Protein AF-A0A2W1KSC6-F1 (afdb_monomer_lite)

Foldseek 3Di:
DDDDDDDDDDDPDDPPPVVVVVVPDDDDDQVLQVLAPVSDPDPPDDPVNSVCSNPDDDPVVVDDDDDDDDPVDCVVAPDDPVVDDPQQEDEDDPDPCVNPVVVRHDYYDDDDDDDDDDDD

Sequence (120 aa):
MKNNNRVNSTDQKNGFAVDEAARHFFRASATDFKKIPGSPIAYWVSKRVRLIFDKFPPVGGISNIRAGMATGDNDRHVRIWHEVNTENLKLNAHSTADVWGNGKNKWVLFNKGGDIRKLY

Secondary structure (DSSP, 8-state):
--------------SSSHHHHHTTPPP--HHHHTTSTT----TT--HHHHHHHHHS--HHHHS--------S-HHHH---GGGS-GGGEESS-SSHHHHHTTS---EE------S-----

pLDDT: mean 75.99, std 16.44, range [32.66, 91.94]

Organism: Acidithiobacillus ferrooxidans (NCBI:txid920)

Radius of gyration: 32.51 Å; chains: 1; bounding box: 75×27×100 Å

Structure (mmCIF, N/CA/C/O backbone):
data_AF-A0A2W1KSC6-F1
#
_entry.id   AF-A0A2W1KSC6-F1
#
loop_
_atom_site.group_PDB
_atom_site.id
_atom_site.type_symbol
_atom_site.label_atom_id
_atom_site.label_alt_id
_atom_site.label_comp_id
_atom_site.label_asym_id
_atom_site.label_entity_id
_atom_site.label_seq_id
_atom_site.pdbx_PDB_ins_code
_atom_site.Cartn_x
_atom_site.Cartn_y
_atom_site.Cartn_z
_atom_site.occupancy
_atom_site.B_iso_or_equiv
_atom_site.auth_seq_id
_atom_site.auth_comp_id
_atom_site.auth_asym_id
_atom_site.auth_atom_id
_atom_site.pdbx_PDB_model_num
ATOM 1 N N . MET A 1 1 ? 52.960 9.157 -70.003 1.00 44.25 1 MET A N 1
ATOM 2 C CA . MET A 1 1 ? 51.971 10.199 -70.360 1.00 44.25 1 MET A CA 1
ATOM 3 C C . MET A 1 1 ? 50.867 9.590 -71.214 1.00 44.25 1 MET A C 1
ATOM 5 O O . MET A 1 1 ? 51.150 9.232 -72.348 1.00 44.25 1 MET A O 1
ATOM 9 N N . LYS A 1 2 ? 49.647 9.466 -70.675 1.00 34.16 2 LYS A N 1
ATOM 10 C CA . LYS A 1 2 ? 48.372 9.925 -71.269 1.00 34.16 2 LYS A CA 1
ATOM 11 C C . LYS A 1 2 ? 47.210 9.412 -70.406 1.00 34.16 2 LYS A C 1
ATOM 13 O O . LYS A 1 2 ? 46.993 8.215 -70.281 1.00 34.16 2 LYS A O 1
ATOM 18 N N . ASN A 1 3 ? 46.543 10.383 -69.784 1.00 35.78 3 ASN A N 1
ATOM 19 C CA . ASN A 1 3 ? 45.270 10.296 -69.073 1.00 35.78 3 ASN A CA 1
ATOM 20 C C . ASN A 1 3 ? 44.180 9.667 -69.943 1.00 35.78 3 ASN A C 1
ATOM 22 O O . ASN A 1 3 ? 44.105 10.004 -71.125 1.00 35.78 3 ASN A O 1
ATOM 26 N N . ASN A 1 4 ? 43.257 8.917 -69.328 1.00 34.31 4 ASN A N 1
ATOM 27 C CA . ASN A 1 4 ? 41.845 9.037 -69.696 1.00 34.31 4 ASN A CA 1
ATOM 28 C C . ASN A 1 4 ? 40.868 8.539 -68.609 1.00 34.31 4 ASN A C 1
ATOM 30 O O . ASN A 1 4 ? 40.837 7.357 -68.289 1.00 34.31 4 ASN A O 1
ATOM 34 N N . ASN A 1 5 ? 40.024 9.474 -68.158 1.00 37.81 5 ASN A N 1
ATOM 35 C CA . ASN A 1 5 ? 38.605 9.347 -67.798 1.00 37.81 5 ASN A CA 1
ATOM 36 C C . ASN A 1 5 ? 38.146 8.382 -66.688 1.00 37.81 5 ASN A C 1
ATOM 38 O O . ASN A 1 5 ? 38.113 7.171 -66.871 1.00 37.81 5 ASN A O 1
ATOM 42 N N . ARG A 1 6 ? 37.491 8.946 -65.661 1.00 32.66 6 ARG A N 1
ATOM 43 C CA . ARG A 1 6 ? 36.018 9.114 -65.639 1.00 32.66 6 ARG A CA 1
ATOM 44 C C . ARG A 1 6 ? 35.589 9.952 -64.430 1.00 32.66 6 ARG A C 1
ATOM 46 O O . ARG A 1 6 ? 35.846 9.599 -63.286 1.00 32.66 6 ARG A O 1
ATOM 53 N N . VAL A 1 7 ? 34.920 11.067 -64.714 1.00 45.81 7 VAL A N 1
ATOM 54 C CA . VAL A 1 7 ? 34.178 11.861 -63.734 1.00 45.81 7 VAL A CA 1
ATOM 55 C C . VAL A 1 7 ? 32.892 11.093 -63.430 1.00 45.81 7 VAL A C 1
ATOM 57 O O . VAL A 1 7 ? 32.006 11.040 -64.280 1.00 45.81 7 VAL A O 1
ATOM 60 N N . ASN A 1 8 ? 32.782 10.480 -62.252 1.00 36.97 8 ASN A N 1
ATOM 61 C CA . ASN A 1 8 ? 31.508 9.925 -61.795 1.00 36.97 8 ASN A CA 1
ATOM 62 C C . ASN A 1 8 ? 30.733 11.008 -61.040 1.00 36.97 8 ASN A C 1
ATOM 64 O O . ASN A 1 8 ? 30.906 11.235 -59.846 1.00 36.97 8 ASN A O 1
ATOM 68 N N . SER A 1 9 ? 29.898 11.697 -61.814 1.00 44.44 9 SER A N 1
ATOM 69 C CA . SER A 1 9 ? 28.784 12.534 -61.383 1.00 44.44 9 SER A CA 1
ATOM 70 C C . SER A 1 9 ? 27.589 11.641 -61.036 1.00 44.44 9 SER A C 1
ATOM 72 O O . SER A 1 9 ? 26.893 11.202 -61.950 1.00 44.44 9 SER A O 1
ATOM 74 N N . THR A 1 10 ? 27.375 11.351 -59.752 1.00 42.19 10 THR A N 1
ATOM 75 C CA . THR A 1 10 ? 26.136 10.855 -59.090 1.00 42.19 10 THR A CA 1
ATOM 76 C C . THR A 1 10 ? 26.574 10.480 -57.667 1.00 42.19 10 THR A C 1
ATOM 78 O O . THR A 1 10 ? 27.463 9.663 -57.507 1.00 42.19 10 THR A O 1
ATOM 81 N N . ASP A 1 11 ? 26.214 11.171 -56.589 1.00 44.78 11 ASP A N 1
ATOM 82 C CA . ASP A 1 11 ? 24.866 11.296 -56.048 1.00 44.78 11 ASP A CA 1
ATOM 83 C C . ASP A 1 11 ? 24.748 12.560 -55.180 1.00 44.78 11 ASP A C 1
ATOM 85 O O . ASP A 1 11 ? 25.048 12.573 -53.987 1.00 44.78 11 ASP A O 1
ATOM 89 N N . GLN A 1 12 ? 24.249 13.645 -55.768 1.00 48.41 12 GLN A N 1
ATOM 90 C CA . GLN A 1 12 ? 23.532 14.665 -55.007 1.00 48.41 12 GLN A CA 1
ATOM 91 C C . GLN A 1 12 ? 22.047 14.348 -55.115 1.00 48.41 12 GLN A C 1
ATOM 93 O O . GLN A 1 12 ? 21.402 14.808 -56.052 1.00 48.41 12 GLN A O 1
ATOM 98 N N . LYS A 1 13 ? 21.530 13.519 -54.204 1.00 49.56 13 LYS A N 1
ATOM 99 C CA . LYS A 1 13 ? 20.103 13.380 -53.849 1.00 49.56 13 LYS A CA 1
ATOM 100 C C . LYS A 1 13 ? 19.980 12.215 -52.874 1.00 49.56 13 LYS A C 1
ATOM 102 O O . LYS A 1 13 ? 19.871 11.089 -53.319 1.00 49.56 13 LYS A O 1
ATOM 107 N N . ASN A 1 14 ? 20.049 12.480 -51.566 1.00 44.47 14 ASN A N 1
ATOM 108 C CA . ASN A 1 14 ? 19.407 11.652 -50.524 1.00 44.47 14 ASN A CA 1
ATOM 109 C C . ASN A 1 14 ? 19.450 12.310 -49.126 1.00 44.47 14 ASN A C 1
ATOM 111 O O . ASN A 1 14 ? 19.549 11.635 -48.111 1.00 44.47 14 ASN A O 1
ATOM 115 N N . GLY A 1 15 ? 19.365 13.644 -49.048 1.00 47.16 15 GLY A N 1
ATOM 116 C CA . GLY A 1 15 ? 19.402 14.370 -47.768 1.00 47.16 15 GLY A CA 1
ATOM 117 C C . GLY A 1 15 ? 18.063 14.470 -47.025 1.00 47.16 15 GLY A C 1
ATOM 118 O O . GLY A 1 15 ? 18.062 14.794 -45.849 1.00 47.16 15 GLY A O 1
ATOM 119 N N . PHE A 1 16 ? 16.929 14.194 -47.681 1.00 46.62 16 PHE A N 1
ATOM 120 C CA . PHE A 1 16 ? 15.597 14.508 -47.132 1.00 46.62 16 PHE A CA 1
ATOM 121 C C . PHE A 1 16 ? 14.777 13.291 -46.675 1.00 46.62 16 PHE A C 1
ATOM 123 O O . PHE A 1 16 ? 13.878 13.446 -45.859 1.00 46.62 16 PHE A O 1
ATOM 130 N N . ALA A 1 17 ? 15.088 12.077 -47.144 1.00 49.38 17 ALA A N 1
ATOM 131 C CA . ALA A 1 17 ? 14.334 10.865 -46.790 1.00 49.38 17 ALA A CA 1
ATOM 132 C C . ALA A 1 17 ? 14.849 10.158 -45.518 1.00 49.38 17 ALA A C 1
ATOM 134 O O . ALA A 1 17 ? 14.182 9.282 -44.972 1.00 49.38 17 ALA A O 1
ATOM 135 N N . VAL A 1 18 ? 16.041 10.524 -45.036 1.00 54.16 18 VAL A N 1
ATOM 136 C CA . VAL A 1 18 ? 16.679 9.884 -43.871 1.00 54.16 18 VAL A CA 1
ATOM 137 C C . VAL A 1 18 ? 16.146 10.433 -42.541 1.00 54.16 18 VAL A C 1
ATOM 139 O O . VAL A 1 18 ? 16.182 9.736 -41.529 1.00 54.16 18 VAL A O 1
ATOM 142 N N . ASP A 1 19 ? 15.622 11.661 -42.547 1.00 55.34 19 ASP A N 1
ATOM 143 C CA . ASP A 1 19 ? 15.249 12.408 -41.338 1.00 55.34 19 ASP A CA 1
ATOM 144 C C . ASP A 1 19 ? 13.901 11.972 -40.740 1.00 55.34 19 ASP A C 1
ATOM 146 O O . ASP A 1 19 ? 13.717 11.963 -39.521 1.00 55.34 19 ASP A O 1
ATOM 150 N N . GLU A 1 20 ? 12.953 11.554 -41.579 1.00 56.19 20 GLU A N 1
ATOM 151 C CA . GLU A 1 20 ? 11.629 11.119 -41.122 1.00 56.19 20 GLU A CA 1
ATOM 152 C C . GLU A 1 20 ? 11.661 9.689 -40.568 1.00 56.19 20 GLU A C 1
ATOM 154 O O . GLU A 1 20 ? 11.093 9.407 -39.512 1.00 56.19 20 GLU A O 1
ATOM 159 N N . ALA A 1 21 ? 12.435 8.805 -41.204 1.00 56.47 21 ALA A N 1
ATOM 160 C CA . ALA A 1 21 ? 12.649 7.449 -40.716 1.00 56.47 21 ALA A CA 1
ATOM 161 C C . ALA A 1 21 ? 13.407 7.451 -39.372 1.00 56.47 21 ALA A C 1
ATOM 163 O O . ALA A 1 21 ? 13.048 6.713 -38.452 1.00 56.47 21 ALA A O 1
ATOM 164 N N . ALA A 1 22 ? 14.405 8.333 -39.209 1.00 59.69 22 ALA A N 1
ATOM 165 C CA . ALA A 1 22 ? 15.197 8.464 -37.983 1.00 59.69 22 ALA A CA 1
ATOM 166 C C . ALA A 1 22 ? 14.365 8.813 -36.736 1.00 59.69 22 ALA A C 1
ATOM 168 O O . ALA A 1 22 ? 14.724 8.392 -35.634 1.00 59.69 22 ALA A O 1
ATOM 169 N N . ARG A 1 23 ? 13.232 9.512 -36.890 1.00 59.75 23 ARG A N 1
ATOM 170 C CA . ARG A 1 23 ? 12.333 9.848 -35.769 1.00 59.75 23 ARG A CA 1
ATOM 171 C C . ARG A 1 23 ? 11.665 8.631 -35.127 1.00 59.75 23 ARG A C 1
ATOM 173 O O . ARG A 1 23 ? 11.265 8.716 -33.968 1.00 59.75 23 ARG A 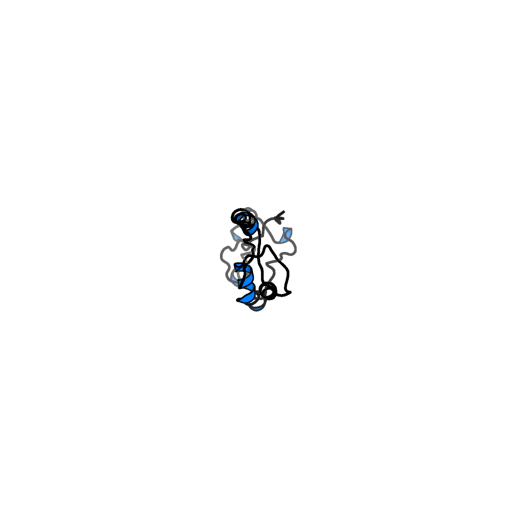O 1
ATOM 180 N N . HIS A 1 24 ? 11.589 7.505 -35.836 1.00 62.44 24 HIS A N 1
ATOM 181 C CA . HIS A 1 24 ? 10.966 6.272 -35.349 1.00 62.44 24 HIS A CA 1
ATOM 182 C C . HIS A 1 24 ? 11.973 5.157 -35.018 1.00 62.44 24 HIS A C 1
ATOM 184 O O . HIS A 1 24 ? 11.573 4.097 -34.534 1.00 62.44 24 HIS A O 1
ATOM 190 N N . PHE A 1 25 ? 13.278 5.383 -35.212 1.00 66.62 25 PHE A N 1
ATOM 191 C CA . PHE A 1 25 ? 14.310 4.404 -34.864 1.00 66.62 25 PHE A CA 1
ATOM 192 C C . PHE A 1 25 ? 14.799 4.574 -33.426 1.00 66.62 25 PHE A C 1
ATOM 194 O 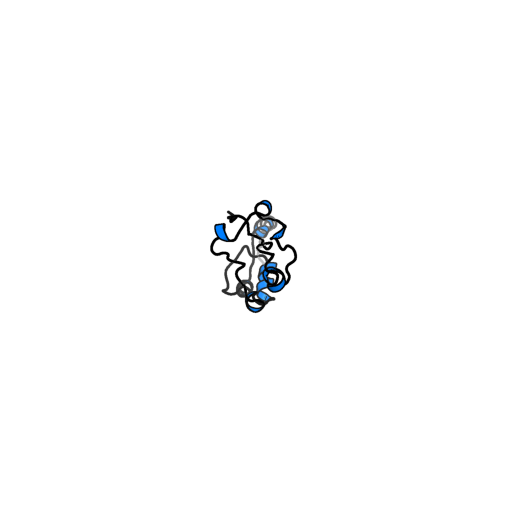O . PHE A 1 25 ? 15.451 5.555 -33.068 1.00 66.62 25 PHE A O 1
ATOM 201 N N . PHE A 1 26 ? 14.564 3.552 -32.603 1.00 68.44 26 PHE A N 1
ATOM 202 C CA . PHE A 1 26 ? 15.138 3.468 -31.265 1.00 68.44 26 PHE A CA 1
ATOM 203 C C . PHE A 1 26 ? 16.399 2.598 -31.279 1.00 68.44 26 PHE A C 1
ATOM 205 O O . PHE A 1 26 ? 16.350 1.418 -31.623 1.00 68.44 26 PHE A O 1
ATOM 212 N N . ARG A 1 27 ? 17.543 3.170 -30.890 1.00 70.31 27 ARG A N 1
ATOM 213 C CA . ARG A 1 27 ? 18.794 2.423 -30.684 1.00 70.31 27 ARG A CA 1
ATOM 214 C C . ARG A 1 27 ? 18.975 2.123 -29.197 1.00 70.31 27 ARG A C 1
ATOM 216 O O . ARG A 1 27 ? 18.985 3.040 -28.377 1.00 70.31 27 ARG A O 1
ATOM 223 N N . ALA A 1 28 ? 19.153 0.849 -28.863 1.00 72.69 28 ALA A N 1
ATOM 224 C CA . ALA A 1 28 ? 19.540 0.382 -27.534 1.00 72.69 28 ALA A CA 1
ATOM 225 C C . ALA A 1 28 ? 20.792 -0.496 -27.658 1.00 72.69 28 ALA A C 1
ATOM 227 O O . ALA A 1 28 ? 20.893 -1.303 -28.583 1.00 72.69 28 ALA A O 1
ATOM 228 N N . SER A 1 29 ? 21.762 -0.324 -26.760 1.00 78.38 29 SER A N 1
ATOM 229 C CA . SER A 1 29 ? 22.970 -1.152 -26.738 1.00 78.38 29 SER A CA 1
ATOM 230 C C . SER A 1 29 ? 22.721 -2.470 -26.001 1.00 78.38 29 SER A C 1
ATOM 232 O O . SER A 1 29 ? 21.893 -2.545 -25.096 1.00 78.38 29 SER A O 1
ATOM 234 N N . ALA A 1 30 ? 23.511 -3.504 -26.304 1.00 77.81 30 ALA A N 1
ATOM 235 C CA . ALA A 1 30 ? 23.486 -4.765 -25.553 1.00 77.81 30 ALA A CA 1
ATOM 236 C C . ALA A 1 30 ? 23.725 -4.563 -24.039 1.00 77.81 30 ALA A C 1
ATOM 238 O O . ALA A 1 30 ? 23.203 -5.298 -23.204 1.00 77.81 30 ALA A O 1
ATOM 239 N N . THR A 1 31 ? 24.494 -3.532 -23.678 1.00 81.19 31 THR A N 1
ATOM 240 C CA . THR A 1 31 ? 24.757 -3.141 -22.287 1.00 81.19 31 THR A CA 1
ATOM 241 C C . THR A 1 31 ? 23.532 -2.565 -21.582 1.00 81.19 31 THR A C 1
ATOM 243 O O . THR A 1 31 ? 23.429 -2.698 -20.366 1.00 81.19 31 THR A O 1
ATOM 246 N N . ASP A 1 32 ? 22.583 -1.970 -22.309 1.00 79.06 32 ASP A N 1
ATOM 247 C CA . ASP A 1 32 ? 21.366 -1.419 -21.711 1.00 79.06 32 ASP A CA 1
ATOM 248 C C . ASP A 1 32 ? 20.404 -2.508 -21.228 1.00 79.06 32 ASP A C 1
ATOM 250 O O . ASP A 1 32 ? 19.719 -2.29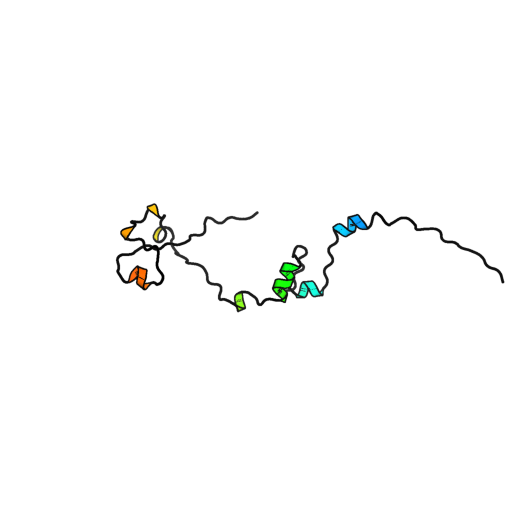8 -20.228 1.00 79.06 32 ASP A O 1
ATOM 254 N N . PHE A 1 33 ? 20.375 -3.673 -21.882 1.00 79.75 33 PHE A N 1
ATOM 255 C CA . PHE A 1 33 ? 19.528 -4.794 -21.458 1.00 79.75 33 PHE A CA 1
ATOM 256 C C . PHE A 1 33 ? 20.037 -5.446 -20.170 1.00 79.75 33 PHE A C 1
ATOM 258 O O . PHE A 1 33 ? 19.236 -5.872 -19.348 1.00 79.75 33 PHE A O 1
ATOM 265 N N . LYS A 1 34 ? 21.356 -5.437 -19.933 1.00 83.81 34 LYS A N 1
ATOM 266 C CA . LYS A 1 34 ? 21.964 -5.996 -18.712 1.00 83.81 34 LYS A CA 1
ATOM 267 C C . LYS A 1 34 ? 21.640 -5.212 -17.436 1.00 83.81 34 LYS A C 1
ATOM 269 O O . LYS A 1 34 ? 21.797 -5.754 -16.350 1.00 83.81 34 LYS A O 1
ATOM 274 N N . LYS A 1 35 ? 21.195 -3.955 -17.558 1.00 83.12 35 LYS A N 1
ATOM 275 C CA . LYS A 1 35 ? 20.854 -3.091 -16.411 1.00 83.12 35 LYS A CA 1
ATOM 276 C C . LYS A 1 35 ? 19.599 -3.546 -15.671 1.00 83.12 35 LYS A C 1
ATOM 278 O O . LYS A 1 35 ? 19.426 -3.211 -14.507 1.00 83.12 35 LYS A O 1
ATOM 283 N N . ILE A 1 36 ? 18.703 -4.267 -16.344 1.00 83.75 36 ILE A N 1
ATOM 284 C CA . ILE A 1 36 ? 17.488 -4.796 -15.725 1.00 83.75 36 ILE A CA 1
ATOM 285 C C . ILE A 1 36 ? 17.756 -6.257 -15.337 1.00 83.75 36 ILE A C 1
ATOM 287 O O . ILE A 1 36 ? 18.164 -7.041 -16.202 1.00 83.75 36 ILE A O 1
ATOM 291 N N . PRO A 1 37 ? 17.517 -6.656 -14.072 1.00 82.50 37 PRO A N 1
ATOM 292 C CA . PRO A 1 37 ? 17.643 -8.050 -13.655 1.00 82.50 37 PRO A CA 1
ATOM 293 C C . PRO A 1 37 ? 16.845 -8.989 -14.574 1.00 82.50 37 PRO A C 1
ATOM 295 O O . PRO A 1 37 ? 15.701 -8.703 -14.919 1.00 82.50 37 PRO A O 1
ATOM 298 N N . GLY A 1 38 ? 17.459 -10.092 -15.011 1.00 82.31 38 GLY A N 1
ATOM 299 C CA . GLY A 1 38 ? 16.870 -11.019 -15.992 1.00 82.31 38 GLY A CA 1
ATOM 300 C C . GLY A 1 38 ? 17.040 -10.611 -17.463 1.00 82.31 38 GLY A C 1
ATOM 301 O O . GLY A 1 38 ? 16.689 -11.382 -18.348 1.00 82.31 38 GLY A O 1
ATOM 302 N N . SER A 1 39 ? 17.614 -9.436 -17.739 1.00 86.12 39 SER A N 1
ATOM 303 C CA . SER A 1 39 ? 17.933 -8.939 -19.088 1.00 86.12 39 SER A CA 1
ATOM 304 C C . SER A 1 39 ? 16.784 -8.977 -20.121 1.00 86.12 39 SER A C 1
ATOM 306 O O . SER A 1 39 ? 16.989 -9.447 -21.242 1.00 86.12 39 SER A O 1
ATOM 308 N N . PRO A 1 40 ? 15.574 -8.472 -19.799 1.00 83.69 40 PRO A N 1
ATOM 309 C CA . PRO A 1 40 ? 14.464 -8.437 -20.748 1.00 83.69 40 PRO A CA 1
ATOM 310 C C . PRO A 1 40 ? 14.718 -7.468 -21.914 1.00 83.69 40 PRO A C 1
ATOM 312 O O . PRO A 1 40 ? 15.238 -6.364 -21.732 1.00 83.69 40 PRO A O 1
ATOM 315 N N . ILE A 1 41 ? 14.254 -7.836 -23.112 1.00 80.25 41 ILE A N 1
ATOM 316 C CA . ILE A 1 41 ? 14.248 -6.953 -24.287 1.00 80.25 41 ILE A CA 1
ATOM 317 C C . ILE A 1 41 ? 12.987 -6.080 -24.232 1.00 80.25 41 ILE A C 1
ATOM 319 O O . ILE A 1 41 ? 11.940 -6.436 -24.766 1.00 80.25 41 ILE A O 1
ATOM 323 N N . ALA A 1 42 ? 13.076 -4.938 -23.547 1.00 80.69 42 ALA A N 1
ATOM 324 C CA . ALA A 1 42 ? 11.944 -4.038 -23.329 1.00 80.69 42 ALA A CA 1
ATOM 325 C C . ALA A 1 42 ? 12.115 -2.714 -24.098 1.00 80.69 42 ALA A C 1
ATOM 327 O O . ALA A 1 42 ? 12.815 -1.801 -23.656 1.00 80.69 42 ALA A O 1
ATOM 328 N N . TYR A 1 43 ? 11.466 -2.602 -25.262 1.00 78.56 43 TYR A N 1
ATOM 329 C CA . TYR A 1 43 ? 11.609 -1.452 -26.170 1.00 78.56 43 TYR A CA 1
ATOM 330 C C . TYR A 1 43 ? 10.845 -0.196 -2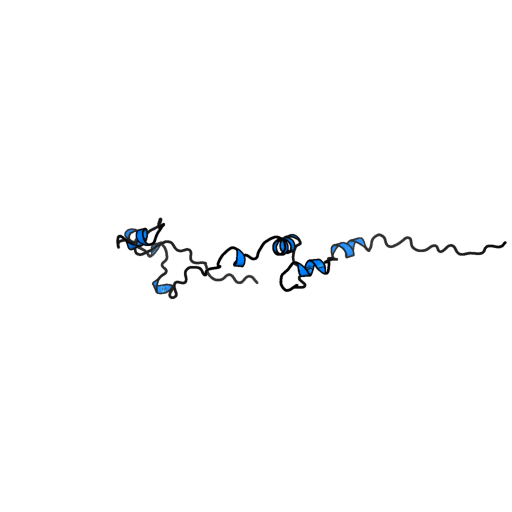5.714 1.00 78.56 43 TYR A C 1
ATOM 332 O O . TYR A 1 43 ? 11.185 0.913 -26.116 1.00 78.56 43 TYR A O 1
ATOM 340 N N . TRP A 1 44 ? 9.841 -0.351 -24.847 1.00 83.75 44 TRP A N 1
ATOM 341 C CA . TRP A 1 44 ? 9.015 0.745 -24.319 1.00 83.75 44 TRP A CA 1
ATOM 342 C C . TRP A 1 44 ? 9.595 1.395 -23.053 1.00 83.75 44 TRP A C 1
ATOM 344 O O . TRP A 1 44 ? 9.081 2.403 -22.567 1.00 83.75 44 TRP A O 1
ATOM 354 N N . VAL A 1 45 ? 10.653 0.818 -22.474 1.00 85.00 45 VAL A N 1
ATOM 355 C CA . VAL A 1 45 ? 11.169 1.254 -21.175 1.00 85.00 45 VAL A CA 1
ATOM 356 C C . VAL A 1 45 ? 12.028 2.509 -21.327 1.00 85.00 45 VAL A C 1
ATOM 358 O O . VAL A 1 45 ? 13.071 2.536 -21.996 1.00 85.00 45 VAL A O 1
ATOM 361 N N . SER A 1 46 ? 11.611 3.572 -20.637 1.00 86.31 46 SER A N 1
ATOM 362 C CA . SER A 1 46 ? 12.317 4.851 -20.656 1.00 86.31 46 SER A CA 1
ATOM 363 C C . SER A 1 46 ? 13.738 4.736 -20.086 1.00 86.31 46 SER A C 1
ATOM 365 O O . SER A 1 46 ? 14.052 3.874 -19.259 1.00 86.31 46 SER A O 1
ATOM 367 N N . LYS A 1 47 ? 14.624 5.653 -20.498 1.00 85.94 47 LYS A N 1
ATOM 368 C CA . LYS A 1 47 ? 15.995 5.739 -19.958 1.00 85.94 47 LYS A CA 1
ATOM 369 C C . LYS A 1 47 ? 15.999 5.900 -18.432 1.00 85.94 47 LYS A C 1
ATOM 371 O O . LYS A 1 47 ? 16.845 5.323 -17.760 1.00 85.94 47 LYS A O 1
ATOM 376 N N . ARG A 1 48 ? 15.030 6.646 -17.884 1.00 89.44 48 ARG A N 1
ATOM 377 C CA . ARG A 1 48 ? 14.889 6.873 -16.439 1.00 89.44 48 ARG A CA 1
ATOM 378 C C . ARG A 1 48 ? 14.614 5.575 -15.686 1.00 89.44 48 ARG A C 1
ATOM 380 O O . ARG A 1 48 ? 15.257 5.336 -14.674 1.00 89.44 48 ARG A O 1
ATOM 387 N N . VAL A 1 49 ? 13.711 4.734 -16.189 1.00 89.00 49 VAL A N 1
ATOM 388 C CA . VAL A 1 49 ? 13.403 3.443 -15.554 1.00 89.00 49 VAL A CA 1
ATOM 389 C C . VAL A 1 49 ?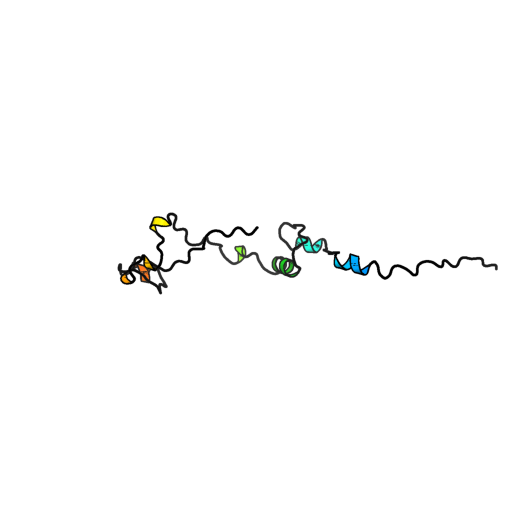 14.631 2.531 -15.558 1.00 89.00 49 VAL A C 1
ATOM 391 O O . VAL A 1 49 ? 14.968 1.978 -14.519 1.00 89.00 49 VAL A O 1
ATOM 394 N N . ARG A 1 50 ? 15.373 2.455 -16.672 1.00 87.94 50 ARG A N 1
ATOM 395 C CA . ARG A 1 50 ? 16.638 1.695 -16.739 1.00 87.94 50 ARG A CA 1
ATOM 396 C C . ARG A 1 50 ? 17.669 2.153 -15.706 1.00 87.94 50 ARG A C 1
ATOM 398 O O . ARG A 1 50 ? 18.297 1.321 -15.067 1.00 87.94 50 ARG A O 1
ATOM 405 N N . LEU A 1 51 ? 17.825 3.465 -15.525 1.00 89.69 51 LEU A N 1
ATOM 406 C CA . LEU A 1 51 ? 18.744 4.021 -14.526 1.00 89.69 51 LEU A CA 1
ATOM 407 C C . LEU A 1 51 ? 18.328 3.694 -13.090 1.00 89.69 51 LEU A C 1
ATOM 409 O O . LEU A 1 51 ? 19.193 3.610 -12.226 1.00 89.69 51 LEU A O 1
ATOM 413 N N . ILE A 1 52 ? 17.030 3.525 -12.824 1.00 91.94 52 ILE A N 1
ATOM 414 C CA . ILE A 1 52 ? 16.553 3.170 -11.485 1.00 91.94 52 ILE A CA 1
ATOM 415 C C . ILE A 1 52 ? 17.023 1.760 -11.109 1.00 91.94 52 ILE A C 1
ATOM 417 O O . ILE A 1 52 ? 17.550 1.585 -10.017 1.00 91.94 52 ILE A O 1
ATOM 421 N N . PHE A 1 53 ? 16.894 0.792 -12.023 1.00 88.88 53 PHE A N 1
ATOM 422 C CA . PHE A 1 53 ? 17.352 -0.587 -11.799 1.00 88.88 53 PHE A CA 1
ATOM 423 C C . PHE A 1 53 ? 18.876 -0.714 -11.656 1.00 88.88 53 PHE A C 1
ATOM 425 O O . PHE A 1 53 ? 19.341 -1.593 -10.944 1.00 88.88 53 PHE A O 1
ATOM 432 N N . ASP A 1 54 ? 19.635 0.164 -12.314 1.00 88.81 54 ASP A N 1
ATOM 433 C CA . ASP A 1 54 ? 21.102 0.179 -12.264 1.00 88.81 54 ASP A CA 1
ATOM 434 C C . ASP A 1 54 ? 21.640 0.839 -10.981 1.00 88.81 54 ASP A C 1
ATOM 436 O O . ASP A 1 54 ? 22.609 0.378 -10.386 1.00 88.81 54 ASP A O 1
ATOM 440 N N . LYS A 1 55 ? 21.010 1.937 -10.538 1.00 91.75 55 LYS A N 1
ATOM 441 C CA . LYS A 1 55 ? 21.535 2.770 -9.442 1.00 91.75 55 LYS A CA 1
ATOM 442 C C . LYS A 1 55 ? 21.019 2.412 -8.056 1.00 91.75 55 LYS A C 1
ATOM 444 O O . LYS A 1 55 ? 21.699 2.722 -7.081 1.00 91.75 55 LYS A O 1
ATOM 449 N N . PHE A 1 56 ? 19.812 1.864 -7.944 1.00 91.19 56 PHE A N 1
ATOM 450 C CA . PHE A 1 56 ? 19.162 1.666 -6.650 1.00 91.19 56 PHE A CA 1
ATOM 451 C C . PHE A 1 56 ? 18.993 0.182 -6.330 1.00 91.19 56 PHE A C 1
ATOM 4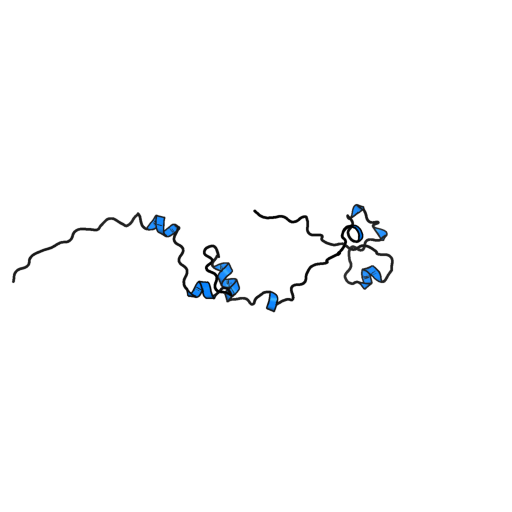53 O O . PHE A 1 56 ? 18.698 -0.611 -7.226 1.00 91.19 56 PHE A O 1
ATOM 460 N N . PRO A 1 57 ? 19.134 -0.204 -5.050 1.00 89.56 57 PRO A N 1
ATOM 461 C CA . PRO A 1 57 ? 18.851 -1.566 -4.639 1.00 89.56 57 PRO A CA 1
ATOM 462 C C . PRO A 1 57 ? 17.359 -1.893 -4.821 1.00 89.56 57 PRO A C 1
ATOM 464 O O . PRO A 1 57 ? 16.506 -0.998 -4.775 1.00 89.56 57 PRO A O 1
ATOM 467 N N . PRO A 1 58 ? 17.016 -3.181 -4.997 1.00 87.69 58 PRO A N 1
ATOM 468 C CA . PRO A 1 58 ? 15.627 -3.608 -5.069 1.00 87.69 58 PRO A CA 1
ATOM 469 C C . PRO A 1 58 ? 14.896 -3.264 -3.769 1.00 87.69 58 PRO A C 1
ATOM 471 O O . PRO A 1 58 ? 15.449 -3.397 -2.678 1.00 87.69 58 PRO A O 1
ATOM 474 N N . VAL A 1 59 ? 13.618 -2.890 -3.876 1.00 87.19 59 VAL A N 1
ATOM 475 C CA . VAL A 1 59 ? 12.783 -2.509 -2.719 1.00 87.19 59 VAL A CA 1
ATOM 476 C C . VAL A 1 59 ? 12.752 -3.607 -1.651 1.00 87.19 59 VAL A C 1
ATOM 478 O O . VAL A 1 59 ? 12.797 -3.298 -0.464 1.00 87.19 59 VAL A O 1
ATOM 481 N N . GLY A 1 60 ? 12.765 -4.880 -2.061 1.00 85.38 60 GLY A N 1
ATOM 482 C CA . GLY A 1 60 ? 12.822 -6.019 -1.139 1.00 85.38 60 GLY A CA 1
ATOM 483 C C . GLY A 1 60 ? 14.105 -6.103 -0.300 1.00 85.38 60 GLY A C 1
ATOM 484 O O . GLY A 1 60 ? 14.091 -6.736 0.746 1.00 85.38 60 GLY A O 1
ATOM 485 N N . GLY A 1 61 ? 15.196 -5.451 -0.718 1.00 85.31 61 GLY A N 1
ATOM 486 C CA . GLY A 1 61 ? 16.414 -5.316 0.088 1.00 85.31 61 GLY A CA 1
ATOM 487 C C . GLY A 1 61 ? 16.377 -4.146 1.079 1.00 85.31 61 GLY A C 1
ATOM 488 O O . GLY A 1 61 ? 17.210 -4.087 1.975 1.00 85.31 61 GLY A O 1
ATOM 489 N N . ILE A 1 62 ? 15.429 -3.215 0.925 1.00 88.88 62 ILE A N 1
ATOM 490 C CA . ILE A 1 62 ? 15.275 -2.033 1.789 1.00 88.88 62 ILE A CA 1
ATOM 491 C C . ILE A 1 62 ? 14.200 -2.282 2.849 1.00 88.88 62 ILE A C 1
ATOM 493 O O . ILE A 1 62 ? 14.335 -1.852 3.993 1.00 88.88 62 ILE A O 1
ATOM 497 N N . SER A 1 63 ? 13.106 -2.942 2.467 1.00 86.00 63 SER A N 1
ATOM 498 C CA . SER A 1 63 ? 11.955 -3.139 3.338 1.00 86.00 63 SER A CA 1
ATOM 499 C C . SER A 1 63 ? 11.266 -4.467 3.072 1.00 86.00 63 SER A C 1
ATOM 501 O O . SER A 1 63 ? 11.108 -4.904 1.930 1.00 86.00 63 SER A O 1
ATOM 503 N N . ASN A 1 64 ? 10.778 -5.067 4.154 1.00 84.19 64 ASN A N 1
ATOM 504 C CA . ASN A 1 64 ? 9.887 -6.209 4.079 1.00 84.19 64 ASN A CA 1
ATOM 505 C C . ASN A 1 64 ? 8.521 -5.740 3.584 1.00 84.19 64 ASN A C 1
ATOM 507 O O . ASN A 1 64 ? 7.784 -5.057 4.299 1.00 84.19 64 ASN A O 1
ATOM 511 N N . ILE A 1 65 ? 8.171 -6.145 2.366 1.00 81.75 65 ILE A N 1
ATOM 512 C CA . ILE A 1 65 ? 6.827 -5.943 1.834 1.00 81.75 65 ILE A CA 1
ATOM 513 C C . ILE A 1 65 ? 5.873 -6.780 2.687 1.00 81.75 65 ILE A C 1
ATOM 515 O O . ILE A 1 65 ? 5.977 -8.004 2.741 1.00 81.75 65 ILE A O 1
ATOM 519 N N . ARG A 1 66 ? 4.952 -6.111 3.376 1.00 81.50 66 ARG A N 1
ATOM 520 C CA . ARG A 1 66 ? 3.883 -6.758 4.134 1.00 81.50 66 ARG A CA 1
ATOM 521 C C . ARG A 1 66 ? 2.567 -6.544 3.412 1.00 81.50 66 ARG A C 1
ATOM 523 O O . ARG A 1 66 ? 2.327 -5.477 2.849 1.00 81.50 66 ARG A O 1
ATOM 530 N N . ALA A 1 67 ? 1.714 -7.561 3.447 1.00 78.38 67 ALA A N 1
ATOM 531 C CA . ALA A 1 67 ? 0.323 -7.375 3.083 1.00 78.38 67 ALA A CA 1
ATOM 532 C C . ALA A 1 67 ? -0.320 -6.366 4.049 1.00 78.38 67 ALA A C 1
ATOM 534 O O . ALA A 1 67 ? 0.061 -6.282 5.220 1.00 78.38 67 ALA A O 1
ATOM 535 N N . GLY A 1 68 ? -1.284 -5.594 3.546 1.00 77.88 68 GLY A N 1
ATOM 536 C CA . GLY A 1 68 ? -2.130 -4.756 4.392 1.00 77.88 68 GLY A CA 1
ATOM 537 C C . GLY A 1 68 ? -2.982 -5.592 5.355 1.00 77.88 68 GLY A C 1
ATOM 538 O O . GLY A 1 68 ? -2.852 -6.812 5.449 1.00 77.88 68 GLY A O 1
ATOM 539 N N . MET A 1 69 ? -3.888 -4.932 6.071 1.00 78.81 69 MET A N 1
ATOM 540 C CA . MET A 1 69 ? -4.789 -5.618 6.996 1.00 78.81 69 MET A CA 1
ATOM 541 C C . MET A 1 69 ? -5.770 -6.505 6.216 1.00 78.81 69 MET A C 1
ATOM 543 O O . MET A 1 69 ? -6.586 -6.003 5.444 1.00 78.81 69 MET A O 1
ATOM 547 N N . ALA A 1 70 ? -5.679 -7.820 6.410 1.00 78.06 70 ALA A N 1
ATOM 548 C CA . ALA A 1 70 ? -6.630 -8.786 5.876 1.00 78.06 70 ALA A CA 1
ATOM 549 C C . ALA A 1 70 ? -7.622 -9.158 6.982 1.00 78.06 70 ALA A C 1
ATOM 551 O O . ALA A 1 70 ? -7.265 -9.806 7.961 1.00 78.06 70 ALA A O 1
ATOM 552 N N . THR A 1 71 ? -8.867 -8.723 6.833 1.00 74.75 71 THR A N 1
ATOM 553 C CA . THR A 1 71 ? -9.961 -8.960 7.789 1.00 74.75 71 THR A CA 1
ATOM 554 C C . THR A 1 71 ? -10.492 -10.394 7.745 1.00 74.75 71 THR A C 1
ATOM 556 O O . THR A 1 71 ? -11.128 -10.823 8.703 1.00 74.75 71 THR A O 1
ATOM 559 N N . GLY A 1 72 ? -10.253 -11.137 6.655 1.00 78.38 72 GLY A N 1
ATOM 560 C CA . GLY A 1 72 ? -10.720 -12.517 6.434 1.00 78.38 72 GLY A CA 1
ATOM 561 C C . GLY A 1 72 ? -12.233 -12.641 6.202 1.00 78.38 72 GLY A C 1
ATOM 562 O O . GLY A 1 72 ? -12.665 -13.408 5.352 1.00 78.38 72 GLY A O 1
ATOM 563 N N . ASP A 1 73 ? -13.016 -11.825 6.903 1.00 81.00 73 ASP A N 1
ATOM 564 C CA . ASP A 1 73 ? -14.463 -11.678 6.797 1.00 81.00 73 ASP A CA 1
ATOM 565 C C . ASP A 1 73 ? -14.805 -10.185 6.921 1.00 81.00 73 ASP A C 1
ATOM 567 O O . ASP A 1 73 ? -14.723 -9.588 8.002 1.00 81.00 73 ASP A O 1
ATOM 571 N N . ASN A 1 74 ? -15.128 -9.566 5.786 1.00 82.25 74 ASN A N 1
ATOM 572 C CA . ASN A 1 74 ? -15.469 -8.148 5.726 1.00 82.25 74 ASN A CA 1
ATOM 573 C C . ASN A 1 74 ? -16.817 -7.855 6.384 1.00 82.25 74 ASN A C 1
ATOM 575 O O . ASN A 1 74 ? -16.941 -6.839 7.063 1.00 82.25 74 ASN A O 1
ATOM 579 N N . ASP A 1 75 ? -17.798 -8.739 6.228 1.00 83.25 75 ASP A N 1
ATOM 580 C CA . ASP A 1 75 ? -19.165 -8.512 6.703 1.00 83.25 75 ASP A CA 1
ATOM 581 C C . ASP A 1 75 ? -19.235 -8.558 8.228 1.00 83.25 75 ASP A C 1
ATOM 583 O O . ASP A 1 75 ? -20.092 -7.926 8.852 1.00 83.25 75 ASP A O 1
ATOM 587 N N . ARG A 1 76 ? -18.286 -9.239 8.870 1.00 85.12 76 ARG A N 1
ATOM 588 C CA . ARG A 1 76 ? -18.146 -9.233 10.325 1.00 85.12 76 ARG A CA 1
ATOM 589 C C . ARG A 1 76 ? -17.311 -8.068 10.864 1.00 85.12 76 ARG A C 1
ATOM 591 O O . ARG A 1 76 ? -17.651 -7.537 11.921 1.00 85.12 76 ARG A O 1
ATOM 598 N N . HIS A 1 77 ? -16.238 -7.677 10.175 1.00 85.81 77 HIS A N 1
ATOM 599 C CA . HIS A 1 77 ? -15.208 -6.791 10.746 1.00 85.81 77 HIS A CA 1
ATOM 600 C C . HIS A 1 77 ? -15.125 -5.397 10.116 1.00 85.81 77 HIS A C 1
ATOM 602 O O . HIS A 1 77 ? -14.397 -4.549 10.629 1.00 85.81 77 HIS A O 1
ATOM 608 N N . VAL A 1 78 ? -15.855 -5.131 9.032 1.00 88.56 78 VAL A N 1
ATOM 609 C CA . VAL A 1 78 ? -15.859 -3.832 8.350 1.00 88.56 78 VAL A CA 1
ATOM 610 C C . VAL A 1 78 ? -17.262 -3.240 8.387 1.00 88.56 78 VAL A C 1
ATOM 612 O O . VAL A 1 78 ? -18.244 -3.910 8.081 1.00 88.56 78 VAL A O 1
ATOM 615 N N . ARG A 1 79 ? -17.358 -1.970 8.769 1.00 88.50 79 ARG A N 1
ATOM 616 C CA . ARG A 1 79 ? -18.599 -1.190 8.792 1.00 88.50 79 ARG A CA 1
ATOM 617 C C . ARG A 1 79 ? -18.368 0.155 8.124 1.00 88.50 79 ARG A C 1
ATOM 619 O O . ARG A 1 79 ? -17.245 0.669 8.143 1.00 88.50 79 ARG A O 1
ATOM 626 N N . ILE A 1 80 ? -19.417 0.725 7.545 1.00 89.19 80 ILE A N 1
ATOM 627 C CA . ILE A 1 80 ? -19.373 2.105 7.051 1.00 89.19 80 ILE A CA 1
ATOM 628 C C . ILE A 1 80 ? -19.424 3.055 8.258 1.00 89.19 80 ILE A C 1
ATOM 630 O O . ILE A 1 80 ? -19.976 2.725 9.304 1.00 89.19 80 ILE A O 1
ATOM 634 N N . TRP A 1 81 ? -18.832 4.247 8.140 1.00 86.50 81 TRP A N 1
ATOM 635 C CA . TRP A 1 81 ? -18.656 5.174 9.267 1.00 86.50 81 TRP A CA 1
ATOM 636 C C . TRP A 1 81 ? -19.962 5.557 9.974 1.00 86.50 81 TRP A C 1
ATOM 638 O O . TRP A 1 81 ? -19.953 5.759 11.182 1.00 86.50 81 TRP A O 1
ATOM 648 N N . HIS A 1 82 ? -21.078 5.627 9.245 1.00 88.25 82 HIS A N 1
ATOM 649 C CA . HIS A 1 82 ? -22.388 5.960 9.810 1.00 88.25 82 HIS A CA 1
ATOM 650 C C . HIS A 1 82 ? -23.125 4.757 10.429 1.00 88.25 82 HIS A C 1
ATOM 652 O O . HIS A 1 82 ? -24.159 4.944 11.058 1.00 88.25 82 HIS A O 1
ATOM 658 N N . GLU A 1 83 ? -22.617 3.531 10.272 1.00 90.38 83 GLU A N 1
ATOM 659 C CA . GLU A 1 83 ? -23.197 2.320 10.881 1.00 90.38 83 GLU A CA 1
ATOM 660 C C . GLU A 1 83 ? -22.696 2.089 12.316 1.00 90.38 83 GLU A C 1
ATOM 662 O O . GLU A 1 83 ? -23.185 1.211 13.028 1.00 90.38 83 GLU A O 1
ATOM 667 N N . VAL A 1 84 ? -21.683 2.845 12.741 1.00 90.62 84 VAL A N 1
ATOM 668 C CA . VAL A 1 84 ? -20.998 2.669 14.019 1.00 90.62 84 VAL A CA 1
ATOM 669 C C . VAL A 1 84 ? -21.398 3.779 14.986 1.00 90.62 84 VAL A C 1
ATOM 671 O O . VAL A 1 84 ? -21.353 4.956 14.641 1.00 90.62 84 VAL A O 1
ATOM 674 N N . ASN A 1 85 ? -21.726 3.414 16.231 1.00 90.69 85 ASN A N 1
ATOM 675 C CA . ASN A 1 85 ? -21.888 4.398 17.303 1.00 90.69 85 ASN A CA 1
ATOM 676 C C . ASN A 1 85 ? -20.546 5.113 17.550 1.00 90.69 85 ASN A C 1
ATOM 678 O O . ASN A 1 85 ? -19.531 4.464 17.822 1.00 90.69 85 ASN A O 1
ATOM 682 N N . THR A 1 86 ? -20.567 6.443 17.488 1.00 88.19 86 THR A N 1
ATOM 683 C CA . THR A 1 86 ? -19.413 7.325 17.693 1.00 88.19 86 THR A CA 1
ATOM 684 C C . THR A 1 86 ? -18.753 7.140 19.059 1.00 88.19 86 THR A C 1
ATOM 686 O O . THR A 1 86 ? -17.539 7.291 19.158 1.00 88.19 86 THR A O 1
ATOM 689 N N . GLU A 1 87 ? -19.502 6.734 20.086 1.00 89.38 87 GLU A N 1
ATOM 690 C CA . GLU A 1 87 ? -18.967 6.432 21.422 1.00 89.38 87 GLU A CA 1
ATOM 691 C C . GLU A 1 87 ? -18.008 5.232 21.425 1.00 89.38 87 GLU A C 1
ATOM 693 O O . GLU A 1 87 ? -17.093 5.168 22.243 1.00 89.38 87 GLU A O 1
ATOM 698 N N . ASN A 1 88 ? -18.192 4.300 20.484 1.00 90.12 88 ASN A N 1
ATOM 699 C CA . ASN A 1 88 ? -17.378 3.092 20.349 1.00 90.12 88 ASN A CA 1
ATOM 700 C C . ASN A 1 88 ? -16.277 3.239 19.281 1.00 90.12 88 ASN A C 1
ATOM 702 O O . ASN A 1 88 ? -15.584 2.258 18.980 1.00 90.12 88 ASN A O 1
ATOM 706 N N . LEU A 1 89 ? -16.137 4.422 18.673 1.00 90.19 89 LEU A N 1
ATOM 707 C CA . LEU A 1 89 ? -15.206 4.699 17.581 1.00 90.19 89 LEU A CA 1
ATOM 708 C C . LEU A 1 89 ? -13.977 5.464 18.084 1.00 90.19 89 LEU A C 1
ATOM 710 O O . LEU A 1 89 ? -14.072 6.587 18.578 1.00 90.19 89 LEU A O 1
ATOM 714 N N . LYS A 1 90 ? -12.790 4.893 17.871 1.00 90.81 90 LYS A N 1
ATOM 715 C CA . LYS A 1 90 ? -11.511 5.545 18.164 1.00 90.81 90 LYS A CA 1
ATOM 716 C C . LYS A 1 90 ? -10.879 6.079 16.878 1.00 90.81 90 LYS A C 1
ATOM 718 O O . LYS A 1 90 ? -10.437 5.308 16.029 1.00 90.81 90 LYS A O 1
ATOM 723 N N . LEU A 1 91 ? -10.813 7.406 16.755 1.00 87.38 91 LEU A N 1
ATOM 724 C CA . LEU A 1 91 ? -10.250 8.088 15.579 1.00 87.38 91 LEU A CA 1
ATOM 725 C C . LEU A 1 91 ? -8.720 8.232 15.647 1.00 87.38 91 LEU A C 1
ATOM 727 O O . LEU A 1 91 ? -8.032 7.975 14.667 1.00 87.38 91 LEU A O 1
ATOM 731 N N . ASN A 1 92 ? -8.191 8.594 16.819 1.00 87.81 92 ASN A N 1
ATOM 732 C CA . ASN A 1 92 ? -6.766 8.869 17.035 1.00 87.81 92 ASN A CA 1
ATOM 733 C C . ASN A 1 92 ? -6.147 7.782 17.920 1.00 87.81 92 ASN A C 1
ATOM 735 O O . ASN A 1 92 ? -5.984 7.968 19.128 1.00 87.81 92 ASN A O 1
ATOM 739 N N . ALA A 1 93 ? -5.895 6.612 17.336 1.00 87.06 93 ALA A N 1
ATOM 740 C CA . ALA A 1 93 ? -5.199 5.513 17.997 1.00 87.06 93 ALA A CA 1
ATOM 741 C C . ALA A 1 93 ? -3.744 5.451 17.522 1.00 87.06 93 ALA A C 1
ATOM 743 O O . ALA A 1 93 ? -3.496 5.373 16.319 1.00 87.06 93 ALA A O 1
ATOM 744 N N . HIS A 1 94 ? -2.795 5.451 18.458 1.00 88.19 94 HIS A N 1
ATOM 745 C CA . HIS A 1 94 ? -1.367 5.286 18.167 1.00 88.19 94 HIS A CA 1
ATOM 746 C C . HIS A 1 94 ? -0.847 3.915 18.608 1.00 88.19 94 HIS A C 1
ATOM 748 O O . HIS A 1 94 ? 0.204 3.472 18.149 1.00 88.19 94 HIS A O 1
ATOM 754 N N . SER A 1 95 ? -1.599 3.222 19.463 1.00 88.56 95 SER A N 1
ATOM 755 C CA . SER A 1 95 ? -1.280 1.884 19.942 1.00 88.56 95 SER A CA 1
ATOM 756 C C . SER A 1 95 ? -2.529 1.014 20.095 1.00 88.56 95 SER A C 1
ATOM 758 O O . SER A 1 95 ? -3.661 1.498 20.146 1.00 88.56 95 SER A O 1
ATOM 760 N N . THR A 1 96 ? -2.326 -0.298 20.213 1.00 86.69 96 THR A N 1
ATOM 761 C CA . THR A 1 96 ? -3.398 -1.244 20.555 1.00 86.69 96 THR A CA 1
ATOM 762 C C . THR A 1 96 ? -3.972 -0.980 21.949 1.00 86.69 96 THR A C 1
ATOM 764 O O . THR A 1 96 ? -5.173 -1.157 22.150 1.00 86.69 96 THR A O 1
ATOM 767 N N . ALA A 1 97 ? -3.153 -0.511 22.894 1.00 89.25 97 ALA A N 1
ATOM 768 C CA . ALA A 1 97 ? -3.597 -0.157 24.238 1.00 89.25 97 ALA A CA 1
ATOM 769 C C . ALA A 1 97 ? -4.557 1.045 24.227 1.00 89.25 97 ALA A C 1
ATOM 771 O O . ALA A 1 97 ? -5.543 1.037 24.959 1.00 89.25 97 ALA A O 1
ATOM 772 N N . ASP A 1 98 ? -4.346 2.025 23.341 1.00 86.38 98 ASP A N 1
ATOM 773 C CA . ASP A 1 98 ? -5.220 3.206 23.229 1.00 86.38 98 ASP A CA 1
ATOM 774 C C . ASP A 1 98 ? -6.649 2.843 22.806 1.00 86.38 98 ASP A C 1
ATOM 776 O O . ASP A 1 98 ? -7.606 3.564 23.111 1.00 86.38 98 ASP A O 1
ATOM 780 N N . VAL A 1 99 ? -6.781 1.751 22.048 1.00 88.25 99 VAL A N 1
ATOM 781 C CA . VAL A 1 99 ? -8.063 1.249 21.552 1.00 88.25 99 VAL A CA 1
ATOM 782 C C . VAL A 1 99 ? -8.691 0.344 22.604 1.00 88.25 99 VAL A C 1
ATOM 784 O O . VAL A 1 99 ? -9.796 0.622 23.068 1.00 88.25 99 VAL A O 1
ATOM 787 N N . TRP A 1 100 ? -7.972 -0.701 23.013 1.00 87.50 100 TRP A N 1
ATOM 788 C CA . TRP A 1 100 ? -8.541 -1.826 23.756 1.00 87.50 100 TRP A CA 1
ATOM 789 C C . TRP A 1 100 ? -8.355 -1.739 25.273 1.00 87.50 100 TRP A C 1
ATOM 791 O O . TRP A 1 100 ? -9.083 -2.403 26.005 1.00 87.50 100 TRP A O 1
ATOM 801 N N . GLY A 1 101 ? -7.433 -0.909 25.767 1.00 85.12 101 GLY A N 1
ATOM 802 C CA . GLY A 1 101 ? -7.075 -0.846 27.190 1.00 85.12 101 GLY A CA 1
ATOM 803 C C . GLY A 1 101 ? -8.205 -0.367 28.103 1.00 85.12 101 GLY A C 1
ATOM 804 O O . GLY A 1 101 ? -8.296 -0.792 29.248 1.00 85.12 101 GLY A O 1
ATOM 805 N N . ASN A 1 102 ? -9.111 0.461 27.578 1.00 81.31 102 ASN A N 1
ATOM 806 C CA . ASN A 1 102 ? -10.225 1.021 28.348 1.00 81.31 102 ASN A CA 1
ATOM 807 C C . ASN A 1 102 ? -11.544 0.258 28.138 1.00 81.31 102 ASN A C 1
ATOM 809 O O . ASN A 1 102 ? -12.557 0.643 28.718 1.00 81.31 102 ASN A O 1
ATOM 813 N N . GLY A 1 103 ? -11.578 -0.743 27.247 1.00 81.12 103 GLY A N 1
ATOM 814 C CA . GLY A 1 103 ? -12.770 -1.540 26.913 1.00 81.12 103 GLY A CA 1
ATOM 815 C C . GLY A 1 103 ? -13.935 -0.793 26.240 1.00 81.12 103 GLY A C 1
ATOM 816 O O . GLY A 1 103 ? -14.892 -1.427 25.812 1.00 81.12 103 GLY A O 1
ATOM 817 N N . LYS A 1 104 ? -13.869 0.540 26.128 1.00 84.75 104 LYS A N 1
ATOM 818 C CA . LYS A 1 104 ? -14.932 1.381 25.550 1.00 84.75 104 LYS A CA 1
ATOM 819 C C . LYS A 1 104 ? -14.942 1.392 24.022 1.00 84.75 104 LYS A C 1
ATOM 821 O O . LYS A 1 104 ? -15.999 1.517 23.421 1.00 84.75 104 LYS A O 1
ATOM 826 N N . ASN A 1 105 ? -13.778 1.276 23.384 1.00 87.75 105 ASN A N 1
ATOM 827 C CA . ASN A 1 105 ? -13.697 1.355 21.929 1.00 87.75 105 ASN A CA 1
ATOM 828 C C . ASN A 1 105 ? -13.812 -0.034 21.309 1.00 87.75 105 ASN A C 1
ATOM 830 O O . ASN A 1 105 ? -13.226 -0.999 21.797 1.00 87.75 105 ASN A O 1
ATOM 834 N N . LYS A 1 106 ? -14.527 -0.104 20.188 1.00 89.69 106 LYS A N 1
ATOM 835 C CA . LYS A 1 106 ? -14.696 -1.318 19.386 1.00 89.69 106 LYS A CA 1
ATOM 836 C C . LYS A 1 106 ? -14.214 -1.150 17.949 1.00 89.69 106 LYS A C 1
ATOM 838 O O . LYS A 1 106 ? -13.862 -2.132 17.304 1.00 89.69 106 LYS A O 1
ATOM 843 N N . TRP A 1 107 ? -14.203 0.082 17.450 1.00 90.88 107 TRP A N 1
ATOM 844 C CA . TRP A 1 107 ? -13.957 0.376 16.046 1.00 90.88 107 TRP A CA 1
ATOM 845 C C . TRP A 1 107 ? -12.808 1.362 15.884 1.00 90.88 107 TRP A C 1
ATOM 847 O O . TRP A 1 107 ? -12.646 2.287 16.681 1.00 90.88 107 TRP A O 1
ATOM 857 N N . VAL A 1 108 ? -12.030 1.165 14.824 1.00 90.94 108 VAL A N 1
ATOM 858 C CA . VAL A 1 108 ? -10.933 2.043 14.406 1.00 90.94 108 VAL A CA 1
ATOM 859 C C . VAL A 1 108 ? -11.090 2.374 12.931 1.00 90.94 108 VAL A C 1
ATOM 861 O O . VAL A 1 108 ? -11.667 1.595 12.170 1.00 90.94 108 VAL A O 1
ATOM 864 N N . LEU A 1 109 ? -10.568 3.529 12.522 1.00 88.56 109 LEU A N 1
ATOM 865 C CA . LEU A 1 109 ? -10.545 3.890 11.111 1.00 88.56 109 LEU A CA 1
ATOM 866 C C . LEU A 1 109 ? -9.620 2.947 10.340 1.00 88.56 109 LEU A C 1
ATOM 868 O O . LEU A 1 109 ? -8.460 2.747 10.693 1.00 88.56 109 LEU A O 1
ATOM 872 N N . PHE A 1 110 ? -10.144 2.403 9.251 1.00 85.12 110 PHE A N 1
ATOM 873 C CA . PHE A 1 110 ? -9.422 1.535 8.338 1.00 85.12 110 PHE A CA 1
ATOM 874 C C . PHE A 1 110 ? -9.656 2.017 6.910 1.00 85.12 110 PHE A C 1
ATOM 876 O O . PHE A 1 110 ? -10.789 2.289 6.512 1.00 85.12 110 PHE A O 1
ATOM 883 N N . ASN A 1 111 ? -8.578 2.119 6.134 1.00 83.25 111 ASN A N 1
ATOM 884 C CA . ASN A 1 111 ? -8.684 2.402 4.713 1.00 83.25 111 ASN A CA 1
ATOM 885 C C . ASN A 1 111 ? -8.907 1.087 3.960 1.00 83.25 111 ASN A C 1
ATOM 887 O O . ASN A 1 111 ? -7.968 0.316 3.749 1.00 83.25 111 ASN A O 1
ATOM 891 N N . LYS A 1 112 ? -10.154 0.841 3.555 1.00 81.56 112 LYS A N 1
ATOM 892 C CA . LYS A 1 112 ? -10.469 -0.234 2.621 1.00 81.56 112 LYS A CA 1
ATOM 893 C C . LYS A 1 112 ? -10.196 0.274 1.209 1.00 81.56 112 LYS A C 1
ATOM 895 O O . LYS A 1 112 ? -10.838 1.217 0.755 1.00 81.56 112 LYS A O 1
ATOM 900 N N . GLY A 1 113 ? -9.258 -0.371 0.516 1.00 76.25 113 GLY A N 1
ATOM 901 C CA . GLY A 1 113 ? -9.107 -0.179 -0.924 1.00 76.25 113 GLY A CA 1
ATOM 902 C C . GLY A 1 113 ? -10.449 -0.435 -1.609 1.00 76.25 113 GLY A C 1
ATOM 903 O O . GLY A 1 113 ? -11.142 -1.392 -1.265 1.00 76.25 113 GLY A O 1
ATOM 904 N N . GLY A 1 114 ? -10.841 0.454 -2.520 1.00 71.00 114 GLY A N 1
ATOM 905 C CA . GLY A 1 114 ? -12.079 0.293 -3.277 1.00 71.00 114 GLY A CA 1
ATOM 906 C C . GLY A 1 114 ? -12.054 -0.951 -4.162 1.00 71.00 114 GLY A C 1
ATOM 907 O O . GLY A 1 114 ? -11.045 -1.657 -4.250 1.00 71.00 114 GLY A O 1
ATOM 908 N N . ASP A 1 115 ? -13.167 -1.193 -4.847 1.00 71.06 115 ASP A N 1
ATOM 909 C CA . ASP A 1 115 ? -13.264 -2.309 -5.781 1.00 71.06 115 ASP A CA 1
ATOM 910 C C . ASP A 1 115 ? -12.137 -2.280 -6.813 1.00 71.06 115 ASP A C 1
ATOM 912 O O . ASP A 1 115 ? -11.662 -1.221 -7.246 1.00 71.06 115 ASP A O 1
ATOM 916 N N . ILE A 1 116 ? -11.693 -3.478 -7.194 1.00 75.06 116 ILE A N 1
ATOM 917 C CA . ILE A 1 116 ? -10.566 -3.655 -8.099 1.00 75.06 116 ILE A CA 1
ATOM 918 C C . ILE A 1 116 ? -10.825 -2.912 -9.416 1.00 75.06 116 ILE A C 1
ATOM 920 O O . ILE A 1 116 ? -11.748 -3.223 -10.167 1.00 75.06 116 ILE A O 1
ATOM 924 N N . ARG A 1 117 ? -9.979 -1.927 -9.729 1.00 66.38 117 ARG A N 1
ATOM 925 C CA . ARG A 1 117 ? -9.970 -1.292 -11.049 1.00 66.38 117 ARG A CA 1
ATOM 926 C C . ARG A 1 117 ? -9.036 -2.080 -11.955 1.00 66.38 117 ARG A C 1
ATOM 928 O O . ARG A 1 117 ? -7.818 -1.987 -11.822 1.00 66.38 117 ARG A O 1
ATOM 935 N N . LYS A 1 118 ? -9.607 -2.867 -12.869 1.00 62.47 118 LYS A N 1
ATOM 936 C CA . LYS A 1 118 ? -8.847 -3.489 -13.959 1.00 62.47 118 LYS A CA 1
ATOM 937 C C . LYS A 1 118 ? -8.553 -2.407 -14.998 1.00 62.47 118 LYS A C 1
ATOM 939 O O . LYS A 1 118 ? -9.479 -1.887 -15.611 1.00 62.47 118 LYS A O 1
ATOM 944 N N . LEU A 1 119 ? -7.286 -2.035 -15.141 1.00 59.88 119 LEU A N 1
ATOM 945 C CA . LEU A 1 119 ? -6.832 -1.197 -16.248 1.00 59.88 119 LEU A CA 1
ATOM 946 C C . LEU A 1 119 ? -6.749 -2.092 -17.493 1.00 59.88 119 LEU A C 1
ATOM 948 O O . LEU A 1 119 ? -6.098 -3.136 -17.438 1.00 59.88 119 LEU A O 1
ATOM 952 N N . TYR A 1 120 ? -7.481 -1.719 -18.541 1.00 55.50 120 TYR A N 1
ATOM 953 C CA . TYR A 1 120 ? -7.482 -2.349 -19.865 1.00 55.50 120 TYR A CA 1
ATOM 954 C C . TYR A 1 120 ? -6.441 -1.706 -20.781 1.00 55.50 120 TYR A C 1
ATOM 956 O O . TYR A 1 120 ? -6.164 -0.497 -20.598 1.00 55.50 120 TYR A O 1
#